Protein AF-A0A497TCH9-F1 (afdb_monomer_lite)

Radius of gyration: 11.36 Å; chains: 1; bounding box: 26×24×23 Å

Secondary structure (DSSP, 8-state):
-GGG-EEEEEPTTS-EEEEEGGGGSS-HHHHHH------

pLDDT: mean 74.37, std 8.15, range [52.88, 87.0]

Structure (mmCIF, N/CA/C/O backbone):
data_AF-A0A497TCH9-F1
#
_entry.id   AF-A0A497TCH9-F1
#
loop_
_atom_site.group_PDB
_atom_site.id
_atom_site.type_symbol
_atom_site.label_atom_id
_atom_site.label_alt_id
_atom_site.label_comp_id
_atom_site.label_asym_id
_atom_site.label_entity_id
_atom_site.label_seq_id
_atom_site.pdbx_PDB_ins_code
_atom_site.Cartn_x
_atom_site.Cartn_y
_atom_site.Cartn_z
_atom_site.occupancy
_atom_site.B_iso_or_equiv
_atom_site.auth_seq_id
_atom_site.auth_comp_id
_atom_site.auth_asym_id
_atom_site.auth_atom_id
_atom_site.pdbx_PDB_model_num
ATOM 1 N N . PRO A 1 1 ? 6.916 -6.522 -9.396 1.00 60.16 1 PRO A N 1
ATOM 2 C CA . PRO A 1 1 ? 6.678 -5.065 -9.552 1.00 60.16 1 PRO A CA 1
ATOM 3 C C . PRO A 1 1 ? 5.583 -4.548 -8.594 1.00 60.16 1 PRO A C 1
ATOM 5 O O . PRO A 1 1 ? 4.403 -4.565 -8.921 1.00 60.16 1 PRO A O 1
ATOM 8 N N . LYS A 1 2 ? 5.969 -4.106 -7.386 1.00 60.38 2 LYS A N 1
ATOM 9 C CA . LYS A 1 2 ? 5.021 -3.510 -6.422 1.00 60.38 2 LYS A CA 1
ATOM 10 C C . LYS A 1 2 ? 4.507 -2.134 -6.875 1.00 60.38 2 LYS A C 1
ATOM 12 O O . LYS A 1 2 ? 3.460 -1.715 -6.413 1.00 60.38 2 LYS A O 1
ATOM 17 N N . ASP A 1 3 ? 5.195 -1.472 -7.806 1.00 62.28 3 ASP A N 1
ATOM 18 C CA . ASP A 1 3 ? 4.862 -0.127 -8.308 1.00 62.28 3 ASP A CA 1
ATOM 19 C C . ASP A 1 3 ? 3.539 -0.053 -9.098 1.00 62.28 3 ASP A C 1
ATOM 21 O O . ASP A 1 3 ? 2.913 0.998 -9.152 1.00 62.28 3 ASP A O 1
ATOM 25 N N . GLN A 1 4 ? 3.081 -1.175 -9.668 1.00 64.69 4 GLN A N 1
ATOM 26 C CA . GLN A 1 4 ? 1.874 -1.243 -10.509 1.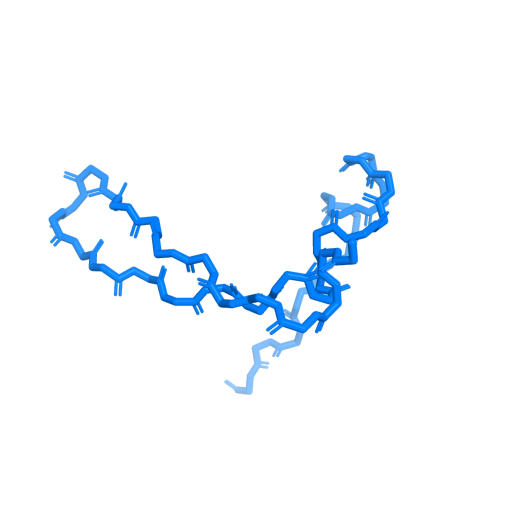00 64.69 4 GLN A CA 1
ATOM 27 C C . GLN A 1 4 ? 0.658 -1.868 -9.807 1.00 64.69 4 GLN A C 1
ATOM 29 O O . GLN A 1 4 ? -0.381 -2.062 -10.432 1.00 64.69 4 GLN A O 1
ATOM 34 N N . CYS A 1 5 ? 0.772 -2.210 -8.522 1.00 74.62 5 CYS A N 1
ATOM 35 C CA . CYS A 1 5 ? -0.302 -2.865 -7.774 1.00 74.62 5 CYS A CA 1
ATOM 36 C C . CYS A 1 5 ? -0.917 -1.911 -6.749 1.00 74.62 5 CYS A C 1
ATOM 38 O O . CYS A 1 5 ? -0.202 -1.194 -6.050 1.00 74.62 5 CYS A O 1
ATOM 40 N N . VAL A 1 6 ? -2.243 -1.939 -6.613 1.00 77.00 6 VAL A N 1
ATOM 41 C CA . VAL A 1 6 ? -2.959 -1.243 -5.536 1.00 77.00 6 VAL A CA 1
ATOM 42 C C . VAL A 1 6 ? -3.263 -2.251 -4.433 1.00 77.00 6 VAL A C 1
ATOM 44 O O . VAL A 1 6 ? -3.930 -3.255 -4.669 1.00 77.00 6 VAL A O 1
ATOM 47 N N . PHE A 1 7 ? -2.781 -1.986 -3.224 1.00 80.69 7 PHE A N 1
ATOM 48 C CA . PHE A 1 7 ? -3.039 -2.805 -2.044 1.00 80.69 7 PHE A CA 1
ATOM 49 C C . PHE A 1 7 ? -4.260 -2.266 -1.305 1.00 80.69 7 PHE A C 1
ATOM 51 O O . PHE A 1 7 ? -4.398 -1.059 -1.145 1.00 80.69 7 PHE A O 1
ATOM 58 N N . SER A 1 8 ? -5.154 -3.140 -0.850 1.00 80.94 8 SER A N 1
ATOM 59 C CA . SER A 1 8 ? -6.281 -2.747 0.004 1.00 80.94 8 SER A CA 1
ATOM 60 C C . SER A 1 8 ? -6.026 -3.247 1.419 1.00 80.94 8 SER A C 1
ATOM 62 O O . SER A 1 8 ? -5.934 -4.454 1.630 1.00 80.94 8 SER A O 1
ATOM 64 N N . PHE A 1 9 ? -5.897 -2.327 2.369 1.00 84.06 9 PHE A N 1
ATOM 65 C CA . PHE A 1 9 ? -5.750 -2.626 3.788 1.00 84.06 9 PHE A CA 1
ATOM 66 C C . PHE A 1 9 ? -7.081 -2.422 4.497 1.00 84.06 9 PHE A C 1
ATOM 68 O O . PHE A 1 9 ? -7.798 -1.460 4.221 1.00 84.06 9 PHE A O 1
ATOM 75 N N . TYR A 1 10 ? -7.389 -3.329 5.415 1.00 87.00 10 TYR A N 1
ATOM 76 C CA . TYR A 1 10 ? -8.520 -3.197 6.319 1.00 87.00 10 TYR A CA 1
ATOM 77 C C . TYR A 1 10 ? -8.004 -2.634 7.633 1.00 87.00 10 TYR A C 1
ATOM 79 O O . TYR A 1 10 ? -7.117 -3.223 8.254 1.00 87.00 10 TYR A O 1
ATOM 87 N N . LEU A 1 11 ? -8.521 -1.476 8.028 1.00 84.44 11 LEU A N 1
ATOM 88 C CA . LEU A 1 11 ? -8.242 -0.927 9.345 1.00 84.44 11 LEU A CA 1
ATOM 89 C C . LEU A 1 11 ? -9.158 -1.598 10.377 1.00 84.44 11 LEU A C 1
ATOM 91 O O . LEU A 1 11 ? -10.270 -2.007 10.040 1.00 84.44 11 LEU A O 1
ATOM 95 N N . PRO A 1 12 ? -8.738 -1.668 11.651 1.00 83.31 12 PRO A N 1
ATOM 96 C CA . PRO A 1 12 ? -9.583 -2.169 12.736 1.00 83.31 12 PRO A CA 1
ATOM 97 C C . PRO A 1 12 ? -10.848 -1.319 12.959 1.00 83.31 12 PRO A C 1
ATOM 99 O O . PRO A 1 12 ? -11.777 -1.775 13.613 1.00 83.31 12 PRO A O 1
ATOM 102 N N . SER A 1 13 ? -10.916 -0.116 12.378 1.00 82.31 13 SER A N 1
ATOM 103 C CA . SER A 1 13 ? -12.123 0.716 12.295 1.00 82.31 13 SER A CA 1
ATOM 104 C C . SER A 1 13 ? -13.149 0.232 11.256 1.00 82.31 13 SER A C 1
ATOM 106 O O . SER A 1 13 ? -14.219 0.821 11.144 1.00 82.31 13 SER A O 1
ATOM 108 N N . GLY A 1 14 ? -12.839 -0.810 10.474 1.00 80.75 14 GLY A N 1
ATOM 109 C CA . GLY A 1 14 ? -13.682 -1.321 9.387 1.00 80.75 14 GLY A CA 1
ATOM 110 C C . GLY A 1 14 ? -13.486 -0.604 8.047 1.00 80.75 14 GLY A C 1
ATOM 111 O O . GLY A 1 14 ? -14.080 -0.992 7.041 1.00 80.75 14 GLY A O 1
ATOM 112 N N . GLU A 1 15 ? -12.633 0.420 7.998 1.00 82.56 15 GLU A N 1
ATOM 113 C CA . GLU A 1 15 ? -12.370 1.176 6.777 1.00 82.56 15 GLU A CA 1
ATOM 114 C C . GLU A 1 15 ? -11.431 0.418 5.828 1.00 82.56 15 GLU A C 1
ATOM 116 O O . GLU A 1 15 ? -10.443 -0.197 6.244 1.00 82.56 15 GLU A O 1
ATOM 121 N N . ARG A 1 16 ? -11.722 0.490 4.523 1.00 83.56 16 ARG A N 1
ATOM 122 C CA . ARG A 1 16 ? -10.883 -0.093 3.473 1.00 83.56 16 ARG A CA 1
ATOM 123 C C . ARG A 1 16 ? -10.029 0.983 2.814 1.00 83.56 16 ARG A C 1
ATOM 125 O O . ARG A 1 16 ? -10.506 1.718 1.951 1.00 83.56 16 ARG A O 1
ATOM 132 N N . VAL A 1 17 ? -8.742 1.000 3.143 1.00 81.81 17 VAL A N 1
ATOM 133 C CA . VAL A 1 17 ? -7.781 1.966 2.605 1.00 81.81 17 VAL A CA 1
ATOM 134 C C . VAL A 1 17 ? -7.034 1.363 1.422 1.00 81.81 17 VAL A C 1
ATOM 136 O O . VAL A 1 17 ? -6.374 0.329 1.533 1.00 81.81 17 VAL A O 1
ATOM 139 N N . ARG A 1 18 ? -7.122 2.026 0.266 1.00 81.56 18 ARG A N 1
ATOM 140 C CA . ARG A 1 18 ? -6.356 1.669 -0.932 1.00 81.56 18 ARG A CA 1
ATOM 141 C C . ARG A 1 18 ? -5.010 2.386 -0.915 1.00 81.56 18 ARG A C 1
ATOM 143 O O . ARG A 1 18 ? -4.947 3.606 -0.999 1.00 81.56 18 ARG A O 1
ATOM 150 N N . VAL A 1 19 ? -3.931 1.621 -0.848 1.00 81.00 19 VAL A N 1
ATOM 151 C CA . VAL A 1 19 ? -2.551 2.104 -0.841 1.00 81.00 19 VAL A CA 1
ATOM 152 C C . VAL A 1 19 ? -1.883 1.721 -2.152 1.00 81.00 19 VAL A C 1
ATOM 154 O O . VAL A 1 19 ? -1.823 0.550 -2.525 1.00 81.00 19 VAL A O 1
ATOM 157 N N . ASN A 1 20 ? -1.340 2.711 -2.854 1.00 79.88 20 ASN A N 1
ATOM 158 C CA . ASN A 1 20 ? -0.558 2.454 -4.054 1.00 79.88 20 ASN A CA 1
ATOM 159 C C . ASN A 1 20 ? 0.748 1.732 -3.680 1.00 79.88 20 ASN A C 1
ATOM 161 O O . ASN A 1 20 ? 1.518 2.200 -2.844 1.00 79.88 20 ASN A O 1
ATOM 165 N N . GLY A 1 21 ? 1.035 0.600 -4.307 1.00 74.50 21 GLY A N 1
ATOM 166 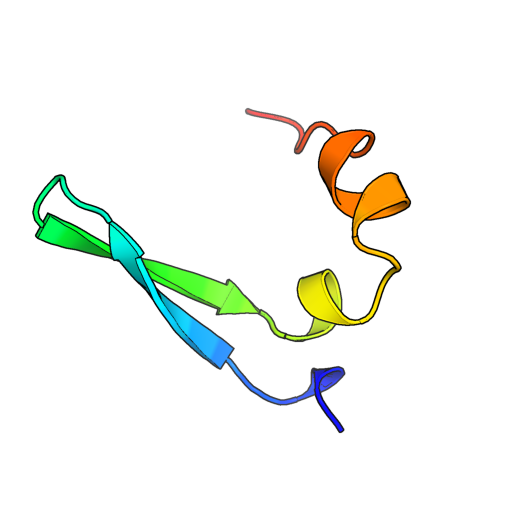C CA . GLY A 1 21 ? 2.236 -0.174 -4.039 1.00 74.50 21 GLY A CA 1
ATOM 167 C C . GLY A 1 21 ? 3.543 0.566 -4.323 1.00 74.50 21 GLY A C 1
ATOM 168 O O . GLY A 1 21 ? 4.551 0.247 -3.694 1.00 74.50 21 GLY A O 1
ATOM 169 N N . LYS A 1 22 ? 3.513 1.631 -5.137 1.00 75.25 22 LYS A N 1
ATOM 170 C CA . LYS A 1 22 ? 4.614 2.593 -5.317 1.00 75.25 22 LYS A CA 1
ATOM 171 C C . LYS A 1 22 ? 5.118 3.196 -4.003 1.00 75.25 22 LYS A C 1
ATOM 173 O O . LYS A 1 22 ? 6.320 3.378 -3.827 1.00 75.25 22 LYS A O 1
ATOM 178 N N . VAL A 1 23 ? 4.230 3.453 -3.036 1.00 70.81 23 VAL A N 1
ATOM 179 C CA . VAL A 1 23 ? 4.638 3.972 -1.714 1.00 70.81 23 VAL A CA 1
ATOM 180 C C . VAL A 1 23 ? 5.154 2.882 -0.767 1.00 70.81 23 VAL A C 1
ATOM 182 O O . VAL A 1 23 ? 5.743 3.194 0.265 1.00 70.81 23 VAL A O 1
ATOM 185 N N . LEU A 1 24 ? 4.988 1.607 -1.129 1.00 73.38 24 LEU A N 1
ATOM 186 C CA . LEU A 1 24 ? 5.448 0.436 -0.375 1.00 73.38 24 LEU A CA 1
ATOM 187 C C . LEU A 1 24 ? 6.777 -0.142 -0.893 1.00 73.38 24 LEU A C 1
ATOM 189 O O . LEU A 1 24 ? 7.260 -1.131 -0.343 1.00 73.38 24 LEU A O 1
ATOM 193 N N . VAL A 1 25 ? 7.366 0.449 -1.939 1.00 73.12 25 VAL A N 1
ATOM 194 C CA . VAL A 1 25 ? 8.671 0.035 -2.492 1.00 73.12 25 VAL A CA 1
ATOM 195 C C . VAL A 1 25 ? 9.833 0.431 -1.567 1.00 73.12 25 VAL A C 1
ATOM 197 O O . VAL A 1 25 ? 10.839 -0.270 -1.515 1.00 73.12 25 VAL A O 1
ATOM 200 N N . ALA A 1 26 ? 9.694 1.525 -0.812 1.00 74.44 26 ALA A N 1
ATOM 201 C CA . ALA A 1 26 ? 10.731 2.032 0.088 1.00 74.44 26 ALA A CA 1
ATOM 202 C C . ALA A 1 26 ? 10.878 1.202 1.380 1.00 74.44 26 ALA A C 1
ATOM 204 O O . ALA A 1 26 ? 9.942 0.516 1.818 1.00 74.44 26 ALA A O 1
ATOM 205 N N . ARG A 1 27 ? 12.051 1.301 2.028 1.00 77.44 27 ARG A N 1
ATOM 206 C CA . ARG A 1 27 ? 12.324 0.603 3.293 1.00 77.44 27 ARG A CA 1
ATOM 207 C C . ARG A 1 27 ? 11.288 0.995 4.359 1.00 77.44 27 ARG A C 1
ATOM 209 O O . ARG A 1 27 ? 10.846 2.143 4.381 1.00 77.44 27 ARG A O 1
ATOM 216 N N . PRO A 1 28 ? 10.862 0.058 5.229 1.00 76.00 28 PRO A N 1
ATOM 217 C CA . PRO A 1 28 ? 9.909 0.351 6.305 1.00 76.00 28 PRO A CA 1
ATOM 218 C C . PRO A 1 28 ? 10.279 1.582 7.143 1.00 76.00 28 PRO A C 1
ATOM 220 O O . PRO A 1 28 ? 9.412 2.392 7.448 1.00 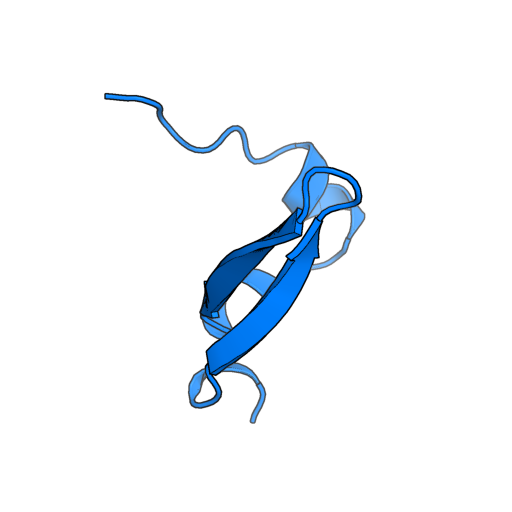76.00 28 PRO A O 1
ATOM 223 N N . GLU A 1 29 ? 11.564 1.756 7.438 1.00 75.19 29 GLU A N 1
ATOM 224 C CA . GLU A 1 29 ? 12.091 2.855 8.253 1.00 75.19 29 GLU A CA 1
ATOM 225 C C . GLU A 1 29 ? 11.890 4.224 7.582 1.00 75.19 29 GLU A C 1
ATOM 227 O O . GLU A 1 29 ? 11.377 5.164 8.194 1.00 75.19 2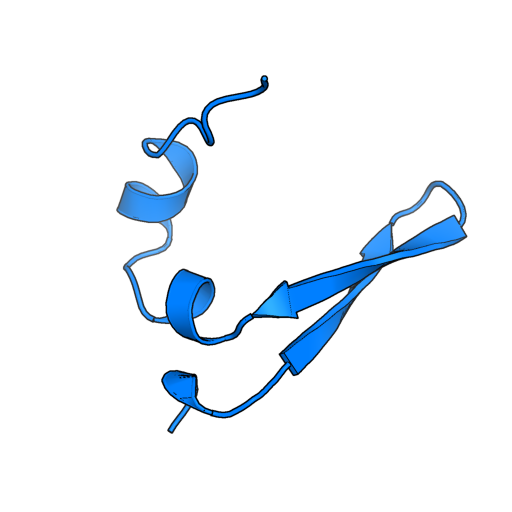9 GLU A O 1
ATOM 232 N N . ASP A 1 30 ? 12.176 4.311 6.279 1.00 74.62 30 ASP A N 1
ATOM 233 C CA . ASP A 1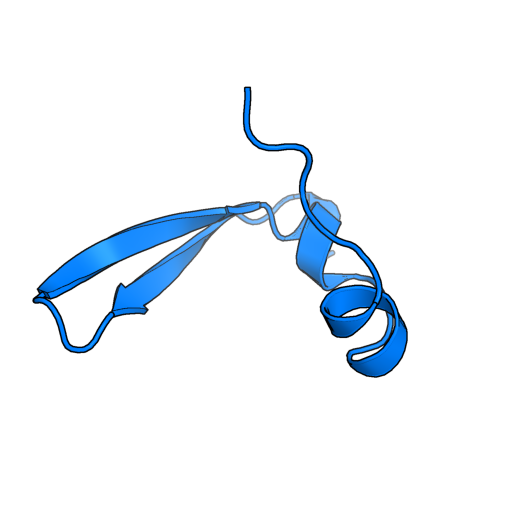 30 ? 11.928 5.513 5.476 1.00 74.62 30 ASP A CA 1
ATOM 234 C C . ASP A 1 30 ? 10.430 5.839 5.366 1.00 74.62 30 ASP A C 1
ATOM 236 O O . ASP A 1 30 ? 10.049 7.009 5.285 1.00 74.62 30 ASP A O 1
ATOM 240 N N . ARG A 1 31 ? 9.554 4.821 5.396 1.00 76.38 31 ARG A N 1
ATOM 241 C CA . ARG A 1 31 ? 8.092 5.008 5.337 1.00 76.38 31 ARG A CA 1
ATOM 242 C C . ARG A 1 31 ? 7.532 5.656 6.600 1.00 76.38 31 ARG A C 1
ATOM 244 O O . ARG A 1 31 ? 6.654 6.502 6.483 1.00 76.38 31 ARG A O 1
ATOM 251 N N . VAL A 1 32 ? 8.049 5.305 7.778 1.00 73.94 32 VAL A N 1
ATOM 252 C CA . VAL A 1 32 ? 7.613 5.899 9.058 1.00 73.94 32 VAL A CA 1
ATOM 253 C C . VAL A 1 32 ? 8.079 7.352 9.179 1.00 73.94 32 VAL A C 1
ATOM 255 O O . VAL A 1 32 ? 7.347 8.205 9.677 1.00 73.94 32 VAL A O 1
ATOM 258 N N . LYS A 1 33 ? 9.276 7.666 8.667 1.00 72.88 33 LYS A N 1
ATOM 259 C CA . LYS A 1 33 ? 9.822 9.033 8.673 1.00 72.88 33 LYS A CA 1
ATOM 260 C C . LYS A 1 33 ? 9.103 9.967 7.691 1.00 72.88 33 LYS A C 1
ATOM 262 O O . LYS A 1 33 ? 9.060 11.181 7.899 1.00 72.88 33 LYS A O 1
ATOM 267 N N . LYS A 1 34 ? 8.518 9.416 6.625 1.00 70.88 34 LYS A N 1
ATOM 268 C CA . LYS A 1 34 ? 7.790 10.170 5.603 1.00 70.88 34 LYS A CA 1
ATOM 269 C C . LYS A 1 34 ? 6.391 10.547 6.102 1.00 70.88 34 LYS A C 1
ATOM 271 O O . LYS A 1 34 ? 5.411 9.875 5.796 1.00 70.88 34 LYS A O 1
ATOM 276 N N . LYS A 1 35 ? 6.285 11.668 6.826 1.00 65.69 35 LYS A N 1
ATOM 277 C CA . LYS A 1 35 ? 4.992 12.321 7.091 1.00 65.69 35 LYS A CA 1
ATOM 278 C C . LYS A 1 35 ? 4.334 12.660 5.752 1.00 65.69 35 LYS A C 1
ATOM 280 O O . LYS A 1 35 ? 4.847 13.488 4.997 1.00 65.69 35 LYS A O 1
ATOM 285 N N . GLN A 1 36 ? 3.229 11.990 5.431 1.00 68.19 36 GLN A N 1
ATOM 286 C CA . GLN A 1 36 ? 2.391 12.397 4.307 1.00 68.19 36 GLN A CA 1
ATOM 287 C C . GLN A 1 36 ? 1.870 13.805 4.614 1.00 68.19 36 GLN A C 1
ATOM 289 O O . GLN A 1 36 ? 1.382 14.046 5.716 1.00 68.19 36 GLN A O 1
ATOM 294 N N . LYS A 1 37 ? 2.045 14.749 3.680 1.00 62.59 37 LYS A N 1
ATOM 295 C CA . LYS A 1 37 ? 1.479 16.093 3.824 1.00 62.59 37 LYS A CA 1
ATOM 296 C C . LYS A 1 37 ? -0.042 15.956 3.838 1.00 62.5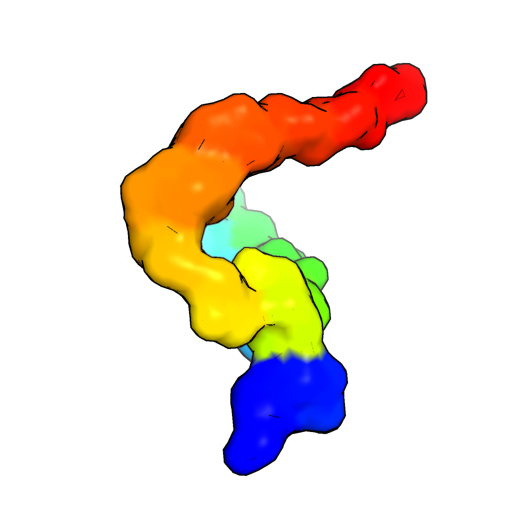9 37 LYS A C 1
ATOM 298 O O . LYS A 1 37 ? -0.629 15.617 2.813 1.00 62.59 37 LYS A O 1
ATOM 303 N N . THR A 1 38 ? -0.644 16.182 4.996 1.00 59.12 38 THR A N 1
ATOM 304 C CA . THR A 1 38 ? -2.072 16.452 5.127 1.00 59.12 38 THR A CA 1
ATOM 305 C C . THR A 1 38 ? -2.326 17.835 4.532 1.00 59.12 38 THR A C 1
ATOM 307 O O . THR A 1 38 ? -1.590 18.772 4.852 1.00 59.12 38 THR A O 1
ATOM 310 N N . TRP A 1 39 ? -3.282 17.925 3.609 1.00 52.88 39 TRP A N 1
ATOM 311 C CA . TRP A 1 39 ? -3.829 19.201 3.145 1.00 52.88 39 TRP A CA 1
ATOM 312 C C . TRP A 1 39 ? -4.762 19.770 4.207 1.00 52.88 39 TRP A C 1
ATOM 314 O O . TRP A 1 39 ? -5.451 18.946 4.854 1.00 52.88 39 TRP A O 1
#

Foldseek 3Di:
DLQQDWDWDQDPVRDTDTDRSVLVPDDPVVSVVDDDDDD

Sequence (39 aa):
PKDQCVFSFYLPSGERVRVNGKVLVARPEDRVKKKQKTW